Protein AF-A0A2G9REM8-F1 (afdb_monomer_lite)

Foldseek 3Di:
DDDDDDPPPPPPPPPPPPLVQCQDPVVVVVLVVDDPPLPDDCPDVVNLVLLLVLLQVLCVVVVNHPPDPCNVVLSVSLSSQLSVVLSSDPDPVCSSVSSNVSSNVCSVVSVVSSVVVVVD

Structure (mmCIF, N/CA/C/O backbone):
data_AF-A0A2G9REM8-F1
#
_entry.id   AF-A0A2G9REM8-F1
#
loop_
_atom_site.group_PDB
_atom_site.id
_atom_site.type_symbol
_atom_site.label_atom_id
_atom_site.label_alt_id
_atom_site.label_comp_id
_atom_site.label_asym_id
_atom_site.label_entity_id
_atom_site.label_seq_id
_atom_site.pdbx_PDB_ins_code
_atom_site.Cartn_x
_atom_site.Cartn_y
_atom_site.Cartn_z
_atom_site.occupancy
_atom_site.B_iso_or_equiv
_atom_site.auth_seq_id
_atom_site.auth_comp_id
_atom_site.auth_asym_id
_atom_site.auth_atom_id
_atom_site.pdbx_PDB_model_num
ATOM 1 N N . VAL A 1 1 ? 29.480 -29.555 -26.236 1.00 37.88 1 VAL A N 1
ATOM 2 C CA . VAL A 1 1 ? 28.182 -29.371 -26.930 1.00 37.88 1 VAL A CA 1
ATOM 3 C C . VAL A 1 1 ? 27.125 -29.318 -25.842 1.00 37.88 1 VAL A C 1
ATOM 5 O O . VAL A 1 1 ? 27.003 -30.292 -25.128 1.00 37.88 1 VAL A O 1
ATOM 8 N N . GLY A 1 2 ? 26.432 -28.243 -25.504 1.00 35.31 2 GLY A N 1
ATOM 9 C CA . GLY A 1 2 ? 26.169 -26.952 -26.126 1.00 35.31 2 GLY A CA 1
ATOM 10 C C . GLY A 1 2 ? 24.838 -26.533 -25.498 1.00 35.31 2 GLY A C 1
ATOM 11 O O . GLY A 1 2 ? 23.794 -26.997 -25.934 1.00 35.31 2 GLY A O 1
ATOM 12 N N . ALA A 1 3 ? 24.885 -25.798 -24.385 1.00 46.88 3 ALA A N 1
ATOM 13 C CA . ALA A 1 3 ? 23.692 -25.373 -23.663 1.00 46.88 3 ALA A CA 1
ATOM 14 C C . ALA A 1 3 ? 23.026 -24.226 -24.426 1.00 46.88 3 ALA A C 1
ATOM 16 O O . ALA A 1 3 ? 23.625 -23.161 -24.560 1.00 46.88 3 ALA A O 1
ATOM 17 N N . LEU A 1 4 ? 21.796 -24.429 -24.900 1.00 46.22 4 LEU A N 1
ATOM 18 C CA . LEU A 1 4 ? 20.951 -23.343 -25.376 1.00 46.22 4 LEU A CA 1
ATOM 19 C C . LEU A 1 4 ? 19.482 -23.550 -24.984 1.00 46.22 4 LEU A C 1
ATOM 21 O O . LEU A 1 4 ? 18.878 -24.585 -25.241 1.00 46.22 4 LEU A O 1
ATOM 25 N N . PHE A 1 5 ? 18.964 -22.465 -24.406 1.00 40.75 5 PHE A N 1
ATOM 26 C CA . PHE A 1 5 ? 17.571 -22.058 -24.242 1.00 40.75 5 PHE A CA 1
ATOM 27 C C . PHE A 1 5 ? 16.698 -22.757 -23.198 1.00 40.75 5 PHE A C 1
ATOM 29 O O . PHE A 1 5 ? 15.798 -23.513 -23.527 1.00 40.75 5 PHE A O 1
ATOM 36 N N . LEU A 1 6 ? 16.817 -22.279 -21.953 1.00 35.12 6 LEU A N 1
ATOM 37 C CA . LEU A 1 6 ? 15.645 -21.835 -21.189 1.00 35.12 6 LEU A CA 1
ATOM 38 C C . LEU A 1 6 ? 15.968 -20.504 -20.499 1.00 35.12 6 LEU A C 1
ATOM 40 O O . LEU A 1 6 ? 16.429 -20.453 -19.361 1.00 35.12 6 LEU A O 1
ATOM 44 N N . LEU A 1 7 ? 15.718 -19.403 -21.211 1.00 43.34 7 LEU A N 1
ATOM 45 C CA . LEU A 1 7 ? 15.714 -18.047 -20.660 1.00 43.34 7 LEU A CA 1
ATOM 46 C C . LEU A 1 7 ? 14.390 -17.819 -19.908 1.00 43.34 7 LEU A C 1
ATOM 48 O O . LEU A 1 7 ? 13.605 -16.934 -20.232 1.00 43.34 7 LEU A O 1
ATOM 52 N N . SER A 1 8 ? 14.116 -18.660 -18.910 1.00 32.75 8 SER A N 1
ATOM 53 C CA . SER A 1 8 ? 12.998 -18.460 -17.994 1.00 32.75 8 SER A CA 1
ATOM 54 C C . SER A 1 8 ? 13.441 -17.455 -16.944 1.00 32.75 8 SER A C 1
ATOM 56 O O . SER A 1 8 ? 14.298 -17.742 -16.107 1.00 32.75 8 SER A O 1
ATOM 58 N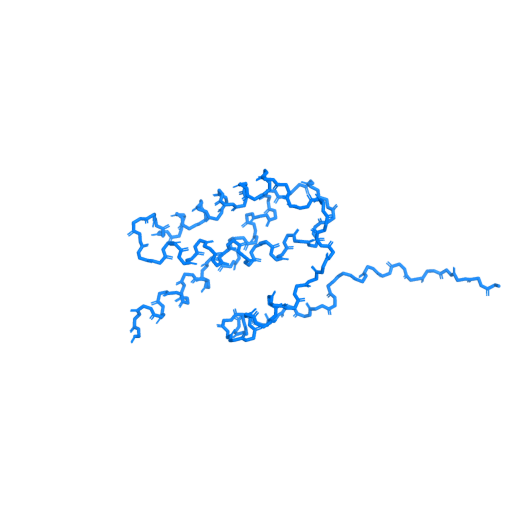 N . CYS A 1 9 ? 12.878 -16.249 -17.012 1.00 30.39 9 CYS A N 1
ATOM 59 C CA . CYS A 1 9 ? 12.964 -15.263 -15.944 1.00 30.39 9 CYS A CA 1
ATOM 60 C C . CYS A 1 9 ? 12.612 -15.925 -14.603 1.00 30.39 9 CYS A C 1
ATOM 62 O O . CYS A 1 9 ? 11.445 -16.116 -14.283 1.00 30.39 9 CYS A O 1
ATOM 64 N N . ASN A 1 10 ? 13.630 -16.230 -13.799 1.00 41.44 10 ASN A N 1
ATOM 65 C CA . ASN A 1 10 ? 13.499 -16.692 -12.418 1.00 41.44 10 ASN A CA 1
ATOM 66 C C . ASN A 1 10 ? 13.212 -15.499 -11.482 1.00 41.44 10 ASN A C 1
ATOM 68 O O . ASN A 1 10 ? 13.900 -15.271 -10.491 1.00 41.44 10 ASN A O 1
ATOM 72 N N . VAL A 1 11 ? 12.226 -14.669 -11.832 1.00 43.03 11 VAL A N 1
ATOM 73 C CA . VAL A 1 11 ? 11.722 -13.602 -10.961 1.00 43.03 11 VAL A CA 1
ATOM 74 C C . VAL A 1 11 ? 10.228 -13.837 -10.793 1.00 43.03 11 VAL A C 1
ATOM 76 O O . VAL A 1 11 ? 9.483 -13.808 -11.766 1.00 43.03 11 VAL A O 1
ATOM 79 N N . CYS A 1 12 ? 9.845 -14.075 -9.537 1.00 36.62 12 CYS A N 1
ATOM 80 C CA . CYS A 1 12 ? 8.516 -14.422 -9.022 1.00 36.62 12 CYS A CA 1
ATOM 81 C C . CYS A 1 12 ? 8.144 -15.917 -8.939 1.00 36.62 12 CYS A C 1
ATOM 83 O O . CYS A 1 12 ? 6.977 -16.268 -9.053 1.00 36.62 12 CYS A O 1
ATOM 85 N N . SER A 1 13 ? 9.082 -16.783 -8.542 1.00 30.78 13 SER A N 1
ATOM 86 C CA . SER A 1 13 ? 8.766 -18.062 -7.863 1.00 30.78 13 SER A CA 1
ATOM 87 C C . SER A 1 13 ? 8.498 -17.863 -6.361 1.00 30.78 13 SER A C 1
ATOM 89 O O . SER A 1 13 ? 8.939 -18.645 -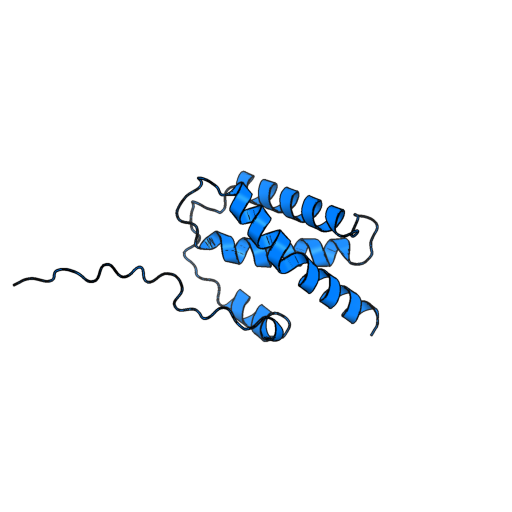5.523 1.00 30.78 13 SER A O 1
ATOM 91 N N . LEU A 1 14 ? 7.834 -16.771 -5.980 1.00 39.47 14 LEU A N 1
ATOM 92 C CA . LEU A 1 14 ? 7.355 -16.571 -4.617 1.00 39.47 14 LEU A CA 1
ATOM 93 C C . LEU A 1 14 ? 5.867 -16.286 -4.747 1.00 39.47 14 LEU A C 1
ATOM 95 O O . LEU A 1 14 ? 5.485 -15.148 -5.015 1.00 39.47 14 LEU A O 1
ATOM 99 N N . SER A 1 15 ? 5.054 -17.344 -4.632 1.00 36.47 15 SER A N 1
ATOM 100 C CA . SER A 1 15 ? 3.596 -17.245 -4.579 1.00 36.47 15 SER A CA 1
ATOM 101 C C . SER A 1 15 ? 3.233 -16.060 -3.702 1.00 36.47 15 SER A C 1
ATOM 103 O O . SER A 1 15 ? 3.560 -16.048 -2.511 1.00 36.47 15 SER A O 1
ATOM 105 N N . LEU A 1 16 ? 2.616 -15.042 -4.308 1.00 42.78 16 LEU A N 1
ATOM 106 C CA . LEU A 1 16 ? 1.994 -13.960 -3.563 1.00 42.78 16 LEU A CA 1
ATOM 107 C C . LEU A 1 16 ? 1.121 -14.633 -2.500 1.00 42.78 16 LEU A C 1
ATOM 109 O O . LEU A 1 16 ? 0.238 -15.413 -2.869 1.00 42.78 16 LEU A O 1
ATOM 113 N N . PRO A 1 17 ? 1.403 -14.441 -1.199 1.00 40.84 17 PRO A N 1
ATOM 114 C CA . PRO A 1 17 ? 0.575 -15.045 -0.178 1.00 40.84 17 PRO A CA 1
ATOM 115 C C . PRO A 1 17 ? -0.857 -14.532 -0.393 1.00 40.84 17 PRO A C 1
ATOM 117 O O . PRO A 1 17 ? -1.018 -13.329 -0.633 1.00 40.84 17 PRO A O 1
ATOM 120 N N . PRO A 1 18 ? -1.874 -15.413 -0.337 1.00 41.91 18 PRO A N 1
ATOM 121 C CA . PRO A 1 18 ? -3.272 -15.016 -0.438 1.00 41.91 18 PRO A CA 1
ATOM 122 C C . PRO A 1 18 ? -3.556 -13.827 0.482 1.00 41.91 18 PRO A C 1
ATOM 124 O O . PRO A 1 18 ? -2.940 -13.714 1.544 1.00 41.91 18 PRO A O 1
ATOM 127 N N . GLU A 1 19 ? -4.479 -12.951 0.094 1.00 46.41 19 GLU A N 1
ATOM 128 C CA . GLU A 1 19 ? -4.811 -11.686 0.778 1.00 46.41 19 GLU A CA 1
ATOM 129 C C . GLU A 1 19 ? -5.013 -11.844 2.303 1.00 46.41 19 GLU A C 1
ATOM 131 O O . GLU A 1 19 ? -4.654 -10.967 3.088 1.00 46.41 19 GLU A O 1
ATOM 136 N N . SER A 1 20 ? -5.445 -13.029 2.745 1.00 48.62 20 SER A N 1
ATOM 137 C CA . SER A 1 20 ? -5.610 -13.437 4.147 1.00 48.62 20 SER A CA 1
ATOM 138 C C . SER A 1 20 ? -4.313 -13.703 4.939 1.00 48.62 20 SER A C 1
ATOM 140 O O . SER A 1 20 ? -4.333 -13.698 6.168 1.00 48.62 20 SER A O 1
ATOM 142 N N . GLN A 1 21 ? -3.170 -13.941 4.287 1.00 45.75 21 GLN A N 1
ATOM 143 C CA . GLN A 1 21 ? -1.871 -14.232 4.923 1.00 45.75 21 GLN A CA 1
ATOM 144 C C . GLN A 1 21 ? -0.981 -12.985 5.068 1.00 45.75 21 GLN A C 1
ATOM 146 O O . GLN A 1 21 ? 0.009 -13.010 5.805 1.00 45.75 21 GLN A O 1
ATOM 151 N N . ARG A 1 22 ? -1.333 -11.873 4.409 1.00 50.62 22 ARG A N 1
ATOM 152 C CA . ARG A 1 22 ? -0.564 -10.612 4.410 1.00 50.62 22 ARG A CA 1
ATOM 153 C C . ARG A 1 22 ? -0.626 -9.840 5.734 1.00 50.62 22 ARG A C 1
ATOM 155 O O . ARG A 1 22 ? 0.050 -8.829 5.927 1.00 50.62 22 ARG A O 1
ATOM 162 N N . SER A 1 23 ? -1.451 -10.316 6.652 1.00 51.12 23 SER A N 1
ATOM 163 C CA . SER A 1 23 ? -1.851 -9.601 7.851 1.00 51.12 23 SER A CA 1
ATOM 164 C C . SER A 1 23 ? -1.291 -10.192 9.156 1.00 51.12 23 SER A C 1
ATOM 166 O O . SER A 1 23 ? -1.209 -9.496 10.168 1.00 51.12 23 SER A O 1
ATOM 168 N N . SER A 1 24 ? -0.808 -11.439 9.127 1.00 48.03 24 SER A N 1
ATOM 169 C CA . SER A 1 24 ? -0.301 -12.171 10.297 1.00 48.03 24 SER A CA 1
ATOM 170 C C . SER A 1 24 ? 1.204 -11.954 10.546 1.00 48.03 24 SER A C 1
ATOM 172 O O . SER A 1 24 ? 1.911 -11.408 9.699 1.00 48.03 24 SER A O 1
ATOM 174 N N . ARG A 1 25 ? 1.725 -12.424 11.695 1.00 53.44 25 ARG A N 1
ATOM 175 C CA . ARG A 1 25 ? 3.165 -12.508 12.057 1.00 53.44 25 ARG A CA 1
ATOM 176 C C . ARG A 1 25 ? 4.052 -12.948 10.879 1.00 53.44 25 ARG A C 1
ATOM 178 O O . ARG A 1 25 ? 5.145 -12.411 10.720 1.00 53.44 25 ARG A O 1
ATOM 185 N N . LYS A 1 26 ? 3.525 -13.811 10.002 1.00 52.56 26 LYS A N 1
ATOM 186 C CA . LYS A 1 26 ? 4.149 -14.249 8.745 1.00 52.56 26 LYS A CA 1
ATOM 187 C C . LYS A 1 26 ? 4.535 -13.117 7.790 1.00 52.56 26 LYS A C 1
ATOM 189 O O . LYS A 1 26 ? 5.540 -13.246 7.111 1.00 52.56 26 LYS A O 1
ATOM 194 N N . TRP A 1 27 ? 3.801 -12.003 7.728 1.00 56.84 27 TRP A N 1
ATOM 195 C CA . TRP A 1 27 ? 4.181 -10.843 6.907 1.00 56.84 27 TRP A CA 1
ATOM 196 C C . TRP A 1 27 ? 5.423 -10.142 7.453 1.00 56.84 27 TRP A C 1
ATOM 198 O O . TRP A 1 27 ? 6.328 -9.818 6.687 1.00 56.84 27 TRP A O 1
ATOM 208 N N . LYS A 1 28 ? 5.492 -9.940 8.778 1.00 56.03 28 LYS A N 1
ATOM 209 C CA . LYS A 1 28 ? 6.709 -9.427 9.426 1.00 56.03 28 LYS A CA 1
ATOM 210 C C . LYS A 1 28 ? 7.876 -10.375 9.169 1.00 56.03 28 LYS A C 1
ATOM 212 O O . LYS A 1 28 ? 8.941 -9.926 8.781 1.00 56.03 28 LYS A O 1
ATOM 217 N N . GLU A 1 29 ? 7.652 -11.674 9.310 1.00 63.97 29 GLU A N 1
ATOM 218 C CA . GLU A 1 29 ? 8.653 -12.719 9.087 1.00 63.97 29 GLU A CA 1
ATOM 219 C C . GLU A 1 29 ? 9.124 -12.788 7.621 1.00 63.97 29 GLU A C 1
ATOM 221 O O . GLU A 1 29 ? 10.315 -12.894 7.343 1.00 63.97 29 GLU A O 1
ATOM 226 N N . TYR A 1 30 ? 8.205 -12.621 6.671 1.00 58.22 30 TYR A N 1
ATOM 227 C CA . TYR A 1 30 ? 8.477 -12.536 5.238 1.00 58.22 30 TYR A CA 1
ATOM 228 C C . TYR A 1 30 ? 9.248 -11.263 4.866 1.00 58.22 30 TYR A C 1
ATOM 230 O O . TYR A 1 30 ? 10.219 -11.325 4.116 1.00 58.22 30 TYR A O 1
ATOM 238 N N . MET A 1 31 ? 8.879 -10.115 5.443 1.00 54.38 31 MET A N 1
ATOM 239 C CA . MET A 1 31 ? 9.640 -8.868 5.311 1.00 54.38 31 MET A CA 1
ATOM 240 C C . MET A 1 31 ? 11.024 -8.955 5.961 1.00 54.38 31 MET A C 1
ATOM 242 O O . MET A 1 31 ? 11.964 -8.332 5.468 1.00 54.38 31 MET A O 1
ATOM 246 N N . SER A 1 32 ? 11.176 -9.746 7.027 1.00 53.62 32 SER A N 1
ATOM 247 C CA . SER A 1 32 ? 12.464 -10.022 7.673 1.00 53.62 32 SER A CA 1
ATOM 248 C C . SER A 1 32 ? 13.387 -10.894 6.817 1.00 53.62 32 SER A C 1
ATOM 250 O O . 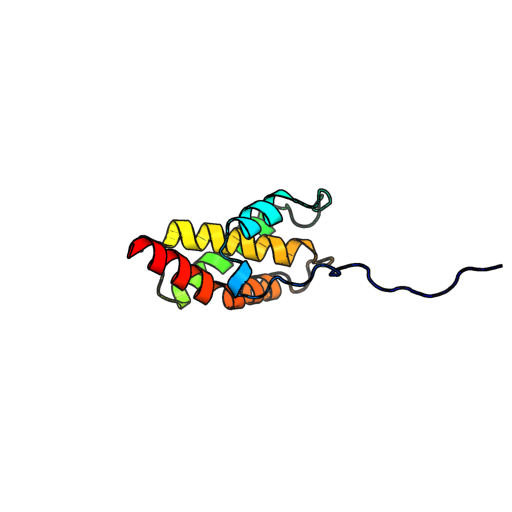SER A 1 32 ? 14.602 -10.745 6.916 1.00 53.62 32 SER A O 1
ATOM 252 N N . ARG A 1 33 ? 12.854 -11.717 5.899 1.00 56.81 33 ARG A N 1
ATOM 253 C CA . ARG A 1 33 ? 13.629 -12.498 4.906 1.00 56.81 33 ARG A CA 1
ATOM 254 C C . ARG A 1 33 ? 14.199 -11.648 3.752 1.00 56.81 33 ARG A C 1
ATOM 256 O O . ARG A 1 33 ? 14.448 -12.180 2.675 1.00 56.81 33 ARG A O 1
ATOM 263 N N . LYS A 1 34 ? 14.386 -10.335 3.958 1.00 49.44 34 LYS A N 1
ATOM 264 C CA . LYS A 1 34 ? 14.888 -9.340 2.987 1.00 49.44 34 LYS A CA 1
ATOM 265 C C . LYS A 1 34 ? 15.845 -9.945 1.939 1.00 49.44 34 LYS A C 1
ATOM 267 O O . LYS A 1 34 ? 16.947 -10.348 2.314 1.00 49.44 34 LYS A O 1
ATOM 272 N N . PRO A 1 35 ? 15.513 -9.929 0.635 1.00 47.12 35 PRO A N 1
ATOM 273 C CA . PRO A 1 35 ? 16.524 -10.158 -0.388 1.00 47.12 35 PRO A CA 1
ATOM 274 C C . PRO A 1 35 ? 17.549 -9.018 -0.336 1.00 47.12 35 PRO A C 1
ATOM 276 O O . PRO A 1 35 ? 17.185 -7.838 -0.333 1.00 47.12 35 PRO A O 1
ATOM 279 N N . LYS A 1 36 ? 18.832 -9.380 -0.239 1.00 49.28 36 LYS A N 1
ATOM 280 C CA . LYS A 1 36 ? 19.965 -8.453 -0.068 1.00 49.28 36 LYS A CA 1
ATOM 281 C C . LYS A 1 36 ? 20.336 -7.702 -1.360 1.00 49.28 36 LYS A C 1
ATOM 283 O O . LYS A 1 36 ? 21.174 -6.805 -1.315 1.00 49.28 36 LYS A O 1
ATOM 288 N N . ASP A 1 37 ? 19.645 -7.983 -2.465 1.00 48.44 37 ASP A N 1
ATOM 289 C CA . ASP A 1 37 ? 20.016 -7.535 -3.814 1.00 48.44 37 ASP A CA 1
ATOM 290 C C . ASP A 1 37 ? 19.181 -6.362 -4.355 1.00 48.44 37 ASP A C 1
ATOM 292 O O . ASP A 1 37 ? 19.176 -6.082 -5.549 1.00 48.44 37 ASP A O 1
ATOM 296 N N . ILE A 1 38 ? 18.522 -5.593 -3.480 1.00 52.22 38 ILE A N 1
ATOM 297 C CA . ILE A 1 38 ? 17.919 -4.293 -3.842 1.00 52.22 38 ILE A CA 1
ATOM 298 C C . ILE A 1 38 ? 19.017 -3.211 -3.854 1.00 52.22 38 ILE A C 1
ATOM 300 O O . ILE A 1 38 ? 18.917 -2.186 -3.176 1.00 52.22 38 ILE A O 1
ATOM 304 N N . LYS A 1 39 ? 20.146 -3.456 -4.520 1.00 46.94 39 LYS A N 1
ATOM 305 C CA . LYS A 1 39 ? 21.317 -2.575 -4.430 1.00 46.94 39 LYS A CA 1
ATOM 306 C C . LYS A 1 39 ? 21.351 -1.621 -5.631 1.00 46.94 39 LYS A C 1
ATOM 308 O O . LYS A 1 39 ? 21.256 -2.028 -6.780 1.00 46.94 39 LYS A O 1
ATOM 313 N N . ALA A 1 40 ? 21.456 -0.329 -5.331 1.00 51.56 40 ALA A N 1
ATOM 314 C CA . ALA A 1 40 ? 21.661 0.818 -6.226 1.00 51.56 40 ALA A CA 1
ATOM 315 C C . ALA A 1 40 ? 20.454 1.385 -7.010 1.00 51.56 40 ALA A C 1
ATOM 317 O O . ALA A 1 40 ? 20.232 2.591 -6.947 1.00 51.56 40 ALA A O 1
ATOM 318 N N . GLY A 1 41 ? 19.634 0.587 -7.704 1.00 54.12 41 GLY A N 1
ATOM 319 C CA . GLY A 1 41 ? 18.641 1.149 -8.642 1.00 54.12 41 GLY A CA 1
ATOM 320 C C . GLY A 1 41 ? 17.385 1.772 -8.005 1.00 54.12 41 GLY A C 1
ATOM 321 O O . GLY A 1 41 ? 16.930 2.840 -8.422 1.00 54.12 41 GLY A O 1
ATOM 322 N N . TRP A 1 42 ? 16.771 1.102 -7.021 1.00 57.72 42 TRP A N 1
ATOM 323 C CA . TRP A 1 42 ? 15.496 1.516 -6.399 1.00 57.72 42 TRP A CA 1
ATOM 324 C C . TRP A 1 42 ? 15.675 2.473 -5.210 1.00 57.72 42 TRP A C 1
ATOM 326 O O . TRP A 1 42 ? 14.789 3.268 -4.916 1.00 57.72 42 TRP A O 1
ATOM 336 N N . LEU A 1 43 ? 16.829 2.429 -4.541 1.00 60.59 43 LEU A N 1
ATOM 337 C CA . LEU A 1 43 ? 17.047 3.086 -3.250 1.00 60.59 43 LEU A CA 1
ATOM 338 C C . LEU A 1 43 ? 17.287 4.602 -3.335 1.00 60.59 43 LEU A C 1
ATOM 340 O O . LEU A 1 43 ? 17.585 5.213 -2.310 1.00 60.59 43 LEU A O 1
ATOM 344 N N . ASN A 1 44 ? 17.173 5.207 -4.520 1.00 74.12 44 ASN A N 1
ATOM 345 C CA . ASN A 1 44 ? 17.349 6.646 -4.653 1.00 74.12 44 ASN A CA 1
ATOM 346 C C . ASN A 1 44 ? 16.248 7.403 -3.877 1.00 74.12 44 ASN A C 1
ATOM 348 O O . ASN A 1 44 ? 15.102 6.950 -3.771 1.00 74.12 44 ASN A O 1
ATOM 352 N N . GLU A 1 45 ? 16.602 8.561 -3.321 1.00 76.12 45 GLU A N 1
ATOM 353 C CA . GLU A 1 45 ? 15.674 9.360 -2.510 1.00 76.12 45 GLU A CA 1
ATOM 354 C C . GLU A 1 45 ? 14.445 9.803 -3.313 1.00 76.12 45 GLU A C 1
ATOM 356 O O . GLU A 1 45 ? 13.337 9.833 -2.784 1.00 76.12 45 GLU A O 1
ATOM 361 N N . LYS A 1 46 ? 14.595 10.014 -4.627 1.00 82.12 46 LYS A N 1
ATOM 362 C CA . LYS A 1 46 ? 13.489 10.368 -5.525 1.00 82.12 46 LYS A CA 1
ATOM 363 C C . LYS A 1 46 ? 12.390 9.300 -5.561 1.00 82.12 46 LYS A C 1
ATOM 365 O O . LYS A 1 46 ? 11.217 9.630 -5.460 1.00 82.12 46 LYS A O 1
ATOM 370 N N . LYS A 1 47 ? 12.737 8.017 -5.664 1.00 83.06 47 LYS A N 1
ATOM 371 C CA . LYS A 1 47 ? 11.790 6.891 -5.705 1.00 83.06 47 LYS A CA 1
ATOM 372 C C . LYS A 1 47 ? 11.102 6.707 -4.361 1.00 83.06 47 LYS A C 1
ATOM 374 O O . LYS A 1 47 ? 9.907 6.427 -4.327 1.00 83.06 47 LYS A O 1
ATOM 379 N N . LYS A 1 48 ? 11.833 6.914 -3.261 1.00 85.38 48 LYS A N 1
ATOM 380 C CA . LYS A 1 48 ? 11.245 6.937 -1.917 1.00 85.38 48 LYS A CA 1
ATOM 381 C C . LYS A 1 48 ? 10.251 8.091 -1.780 1.00 85.38 48 LYS A C 1
ATOM 383 O O . LYS A 1 48 ? 9.141 7.858 -1.319 1.00 85.38 48 LYS A O 1
ATOM 388 N N . TRP A 1 49 ? 10.613 9.296 -2.214 1.00 87.88 49 TRP A N 1
ATOM 389 C CA . TRP A 1 49 ? 9.741 10.470 -2.162 1.00 87.88 49 TRP A CA 1
ATOM 390 C C . TRP A 1 49 ? 8.481 10.288 -3.016 1.00 87.88 49 TRP A C 1
ATOM 392 O O . TRP A 1 49 ? 7.376 10.421 -2.501 1.00 87.88 49 TRP A O 1
ATOM 402 N N . MET A 1 50 ? 8.632 9.856 -4.272 1.00 89.56 50 MET A N 1
ATOM 403 C CA . MET A 1 50 ? 7.501 9.581 -5.167 1.00 89.56 50 MET A CA 1
ATOM 404 C C . MET A 1 50 ? 6.562 8.521 -4.590 1.00 89.56 50 MET A C 1
ATOM 406 O O . MET A 1 50 ? 5.344 8.665 -4.669 1.00 89.56 50 MET A O 1
ATOM 410 N N . LEU A 1 51 ? 7.105 7.463 -3.976 1.00 90.12 51 LEU A N 1
ATOM 411 C CA . LEU A 1 51 ? 6.268 6.449 -3.347 1.00 90.12 51 LEU A CA 1
ATOM 412 C C . LEU A 1 51 ? 5.518 7.003 -2.131 1.00 90.12 51 LEU A C 1
ATOM 414 O O . LEU A 1 51 ? 4.339 6.701 -1.974 1.00 90.12 51 LEU A O 1
ATOM 418 N N . ARG A 1 52 ? 6.162 7.826 -1.291 1.00 90.12 52 ARG A N 1
ATOM 419 C CA . ARG A 1 52 ? 5.478 8.505 -0.175 1.00 90.12 52 ARG A CA 1
ATOM 420 C C . ARG A 1 52 ? 4.338 9.380 -0.685 1.00 90.12 52 ARG A C 1
ATOM 422 O O . ARG A 1 52 ? 3.229 9.280 -0.176 1.00 90.12 52 ARG A O 1
ATOM 429 N N . GLU A 1 53 ? 4.588 10.165 -1.727 1.00 91.19 53 GLU A N 1
ATOM 430 C CA . GLU A 1 53 ? 3.580 11.031 -2.336 1.00 91.19 53 GLU A CA 1
ATOM 431 C C . GLU A 1 53 ? 2.387 10.225 -2.875 1.00 91.19 53 GLU A C 1
ATOM 433 O O . GLU A 1 53 ? 1.231 10.551 -2.598 1.00 91.19 53 GLU A O 1
ATOM 438 N N . VAL A 1 54 ? 2.651 9.132 -3.601 1.00 93.56 54 VAL A N 1
ATOM 439 C CA . VAL A 1 54 ? 1.608 8.230 -4.109 1.00 93.56 54 VAL A CA 1
ATOM 440 C C . VAL A 1 54 ? 0.816 7.594 -2.967 1.00 93.56 54 VAL A C 1
ATOM 442 O O . VAL A 1 54 ? -0.410 7.525 -3.050 1.00 93.56 54 VAL A O 1
ATOM 445 N N . VAL A 1 55 ? 1.482 7.153 -1.898 1.00 92.44 55 VAL A N 1
ATOM 446 C CA . VAL A 1 55 ? 0.835 6.576 -0.711 1.00 92.44 55 VAL A CA 1
ATOM 447 C C . VAL A 1 55 ? -0.096 7.590 -0.055 1.00 92.44 55 VAL A C 1
ATOM 449 O O . VAL A 1 55 ? -1.266 7.268 0.149 1.00 92.44 55 VAL A O 1
ATOM 452 N N . CYS A 1 56 ? 0.376 8.813 0.203 1.00 90.56 56 CYS A N 1
ATOM 453 C CA . CYS A 1 56 ? -0.452 9.872 0.776 1.00 90.56 56 CYS A CA 1
ATOM 454 C C . CYS A 1 56 ? -1.659 10.149 -0.124 1.00 90.56 56 CYS A C 1
ATOM 456 O O . CYS A 1 56 ? -2.795 10.022 0.321 1.00 90.56 56 CYS A O 1
ATOM 458 N N . LYS A 1 57 ? -1.441 10.414 -1.419 1.00 93.12 57 LYS A N 1
ATOM 459 C CA . LYS A 1 57 ? -2.527 10.652 -2.388 1.00 93.12 57 LYS A CA 1
ATOM 460 C C . LYS A 1 57 ? -3.543 9.512 -2.426 1.00 93.12 57 LYS A C 1
ATOM 462 O O . LYS A 1 57 ? -4.739 9.760 -2.561 1.00 93.12 57 LYS A O 1
ATOM 467 N N . THR A 1 58 ? -3.082 8.269 -2.312 1.00 93.69 58 THR A N 1
ATOM 468 C CA . THR A 1 58 ? -3.962 7.098 -2.282 1.00 93.69 58 THR A CA 1
ATOM 469 C C . THR A 1 58 ? -4.787 7.078 -0.996 1.00 93.69 58 THR A C 1
ATOM 471 O O . THR A 1 58 ? -5.997 6.919 -1.069 1.00 93.69 58 THR A O 1
ATOM 474 N N . LEU A 1 59 ? -4.187 7.316 0.170 1.00 90.12 59 LEU A N 1
ATOM 475 C CA . LEU A 1 59 ? -4.919 7.381 1.440 1.00 90.12 59 LE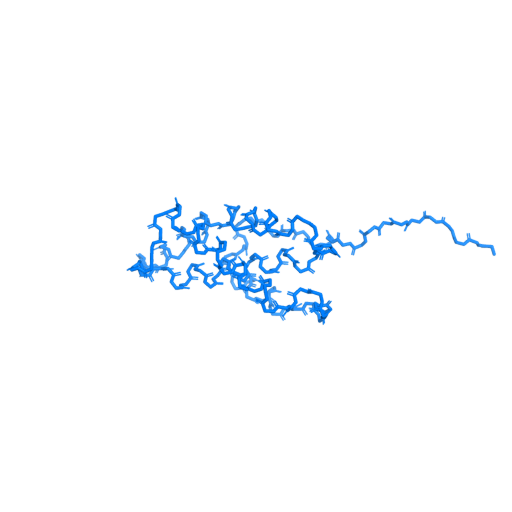U A CA 1
ATOM 476 C C . LEU A 1 59 ? -5.961 8.505 1.465 1.00 90.12 59 LEU A C 1
ATOM 478 O O . LEU A 1 59 ? -7.108 8.251 1.831 1.00 90.12 59 LEU A O 1
ATOM 482 N N . TYR A 1 60 ? -5.606 9.695 0.970 1.00 90.94 60 TYR A N 1
ATOM 483 C CA . TYR A 1 60 ? -6.530 10.825 0.846 1.00 90.94 60 TYR A CA 1
ATOM 484 C C . TYR A 1 60 ? -7.750 10.485 -0.019 1.00 90.94 60 TYR A C 1
ATOM 486 O O . TYR A 1 60 ? -8.878 10.763 0.380 1.00 90.94 60 TYR A O 1
ATOM 494 N N . LYS A 1 61 ? -7.552 9.815 -1.165 1.00 92.62 61 LYS A N 1
ATOM 495 C CA . LYS A 1 61 ? -8.656 9.346 -2.029 1.00 92.62 61 LYS A CA 1
ATOM 496 C C . LYS A 1 61 ? -9.604 8.366 -1.334 1.00 92.62 61 LYS A C 1
ATOM 498 O O . LYS A 1 61 ? -10.745 8.228 -1.758 1.00 92.62 61 LYS A O 1
ATOM 503 N N . HIS A 1 62 ? -9.130 7.683 -0.298 1.00 89.44 62 HIS A N 1
ATOM 504 C CA . HIS A 1 62 ? -9.899 6.728 0.494 1.00 89.44 62 HIS A CA 1
ATOM 505 C C . HIS A 1 62 ? -10.405 7.313 1.825 1.00 89.44 62 HIS A C 1
ATOM 507 O O . HIS A 1 62 ? -10.877 6.562 2.672 1.00 89.44 62 HIS A O 1
ATOM 513 N N . GLY A 1 63 ? -10.321 8.635 2.017 1.00 88.69 63 GLY A N 1
ATOM 514 C CA . GLY A 1 63 ? -10.841 9.318 3.205 1.00 88.69 63 GLY A CA 1
ATOM 515 C C . GLY A 1 63 ? -9.924 9.272 4.431 1.00 88.69 63 GLY A C 1
ATOM 516 O O . GLY A 1 63 ? -10.313 9.741 5.496 1.00 88.69 63 GLY A O 1
ATOM 517 N N . ILE A 1 64 ? -8.700 8.750 4.304 1.00 88.25 64 ILE A N 1
ATOM 518 C CA . ILE A 1 64 ? -7.712 8.735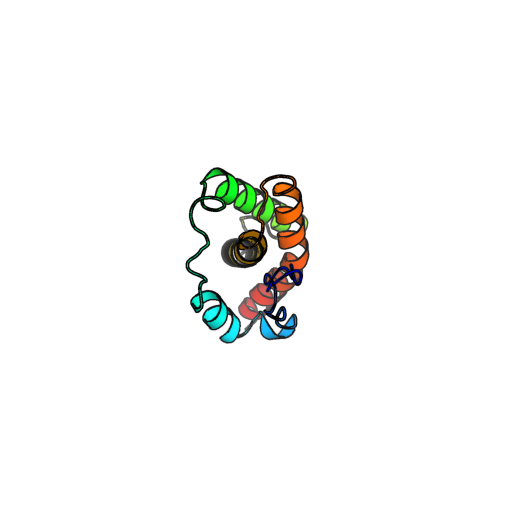 5.388 1.00 88.25 64 ILE A CA 1
ATOM 519 C C . ILE A 1 64 ? -6.794 9.942 5.204 1.00 88.25 64 ILE A C 1
ATOM 521 O O . ILE A 1 64 ? -5.849 9.910 4.416 1.00 88.25 64 ILE A O 1
ATOM 525 N N . GLN A 1 65 ? -7.118 11.024 5.905 1.00 84.94 65 GLN A N 1
ATOM 526 C CA . GLN A 1 65 ? -6.356 12.276 5.915 1.00 84.94 65 GLN A CA 1
ATOM 527 C C . GLN A 1 65 ? -5.328 12.285 7.054 1.00 84.94 65 GLN A C 1
ATOM 529 O O . GLN A 1 65 ? -5.419 11.459 7.959 1.00 84.94 65 GLN A O 1
ATOM 534 N N . GLU A 1 66 ? -4.386 13.231 7.052 1.00 77.19 66 GLU A N 1
ATOM 535 C CA . GLU A 1 66 ? -3.335 13.351 8.082 1.00 77.19 66 GLU A CA 1
ATOM 536 C C . GLU A 1 66 ? -3.862 13.389 9.527 1.00 77.19 66 GLU A C 1
ATOM 538 O O . GLU A 1 66 ? -3.215 12.854 10.423 1.00 77.19 66 GLU A O 1
ATOM 543 N N . GLY A 1 67 ? -5.060 13.940 9.753 1.00 76.75 67 GLY A N 1
ATOM 544 C CA . GLY A 1 67 ? -5.707 13.965 11.071 1.00 76.75 67 GLY A CA 1
ATOM 545 C C . GLY A 1 67 ? -6.332 12.636 11.519 1.00 76.75 67 GLY A C 1
ATOM 546 O O . GLY A 1 67 ? -6.801 12.529 12.649 1.00 76.75 67 GLY A O 1
ATOM 547 N N . HIS A 1 68 ? -6.373 11.612 10.663 1.00 84.19 68 HIS A N 1
ATOM 548 C CA . HIS A 1 68 ? -6.963 10.327 11.019 1.00 84.19 68 HIS A CA 1
ATOM 549 C C . HIS A 1 68 ? -5.996 9.512 11.886 1.00 84.19 68 HIS A C 1
ATOM 551 O O . HIS A 1 68 ? -4.845 9.288 11.516 1.00 84.19 68 HIS A O 1
ATOM 557 N N . LEU A 1 69 ? -6.505 8.935 12.980 1.00 83.31 69 LEU A N 1
ATOM 558 C CA . LEU A 1 69 ? -5.745 8.087 13.910 1.00 83.31 69 LEU A CA 1
ATOM 559 C C . LEU A 1 69 ? -4.928 6.959 13.239 1.00 83.31 69 LEU A C 1
ATOM 561 O O . LEU A 1 69 ? -3.868 6.583 13.731 1.00 83.31 69 LEU A O 1
ATOM 565 N N . CYS A 1 70 ? -5.385 6.417 12.104 1.00 83.62 70 CYS A N 1
ATOM 566 C CA . CYS A 1 70 ? -4.692 5.351 11.390 1.00 83.62 70 CYS A CA 1
ATOM 567 C C . CYS A 1 70 ? -3.787 5.861 10.259 1.00 83.62 70 CYS A C 1
ATOM 569 O O . CYS A 1 70 ? -3.115 5.044 9.642 1.00 83.62 70 CYS A O 1
ATOM 571 N N . PHE A 1 71 ? -3.734 7.164 9.957 1.00 87.25 71 PHE A N 1
ATOM 572 C CA . PHE A 1 71 ? -2.979 7.693 8.813 1.00 87.25 71 PHE A CA 1
ATOM 573 C C . PHE A 1 71 ? -1.491 7.347 8.888 1.00 87.25 71 PHE A C 1
ATOM 575 O O . PHE A 1 71 ? -0.929 6.830 7.920 1.00 87.25 71 PHE A O 1
ATOM 582 N N . ALA A 1 72 ? -0.858 7.554 10.046 1.00 83.62 72 ALA A N 1
ATOM 583 C CA . ALA A 1 72 ? 0.559 7.248 10.241 1.00 83.62 72 ALA A CA 1
ATOM 584 C C . ALA A 1 72 ? 0.852 5.750 10.031 1.00 83.62 72 ALA A C 1
ATOM 586 O O . ALA A 1 72 ? 1.750 5.377 9.275 1.00 83.62 72 ALA A O 1
ATOM 587 N N . THR A 1 73 ? 0.040 4.874 10.625 1.00 85.62 73 THR A N 1
ATOM 588 C CA . THR A 1 73 ? 0.223 3.422 10.503 1.00 85.62 73 THR A CA 1
ATOM 589 C C . THR A 1 73 ? -0.107 2.912 9.098 1.00 85.62 73 THR A C 1
ATOM 591 O O . THR A 1 73 ? 0.646 2.115 8.534 1.00 85.62 73 THR A O 1
ATOM 594 N N . CYS A 1 74 ? -1.197 3.394 8.497 1.00 87.62 74 CYS A N 1
ATOM 595 C CA . CYS A 1 74 ? -1.618 3.029 7.148 1.00 87.62 74 CYS A CA 1
ATOM 596 C C . CYS A 1 74 ? -0.603 3.482 6.098 1.00 87.62 74 CYS A C 1
ATOM 598 O O . CYS A 1 74 ? -0.263 2.701 5.211 1.00 87.62 74 CYS A O 1
ATOM 600 N N . SER A 1 75 ? -0.086 4.710 6.201 1.00 88.62 75 SER A N 1
ATOM 601 C CA . SER A 1 75 ? 0.904 5.245 5.257 1.00 88.62 75 SER A CA 1
ATOM 602 C C . SER A 1 75 ? 2.213 4.472 5.323 1.00 88.62 75 SER A C 1
ATOM 604 O O . SER A 1 75 ? 2.710 4.022 4.290 1.00 88.62 75 SER A O 1
ATOM 606 N N . GLN A 1 76 ? 2.727 4.209 6.525 1.00 86.88 76 GLN A N 1
ATOM 607 C CA . GLN A 1 76 ? 3.943 3.422 6.696 1.00 86.88 76 GLN A CA 1
ATOM 608 C C . GLN A 1 76 ? 3.769 1.995 6.156 1.00 86.88 76 GLN A C 1
ATOM 610 O O . GLN A 1 76 ? 4.600 1.503 5.391 1.00 86.88 76 GLN A O 1
ATOM 615 N N . ARG A 1 77 ? 2.652 1.337 6.485 1.00 89.00 77 ARG A N 1
ATOM 616 C CA . ARG A 1 77 ? 2.399 -0.043 6.058 1.00 89.00 77 ARG A CA 1
ATOM 617 C C . ARG A 1 77 ? 2.192 -0.157 4.549 1.00 89.00 77 ARG A C 1
ATOM 619 O O . ARG A 1 77 ? 2.734 -1.072 3.929 1.00 89.00 77 ARG A O 1
ATOM 626 N N . LEU A 1 78 ? 1.452 0.775 3.949 1.00 88.94 78 LEU A N 1
ATOM 627 C CA . LEU A 1 78 ? 1.230 0.816 2.504 1.00 88.94 78 LEU A CA 1
ATOM 628 C C . LEU A 1 78 ? 2.526 1.116 1.741 1.00 88.94 78 LEU A C 1
ATOM 630 O O . LEU A 1 78 ? 2.765 0.516 0.689 1.00 88.94 78 LEU A O 1
ATOM 634 N N . PHE A 1 79 ? 3.383 1.983 2.287 1.00 89.62 79 PHE A N 1
ATOM 635 C CA . PHE A 1 79 ? 4.714 2.258 1.750 1.00 89.62 79 PHE A CA 1
ATOM 636 C C . PHE A 1 79 ? 5.582 0.998 1.728 1.00 89.62 79 PHE A C 1
ATOM 638 O O . PHE A 1 79 ? 6.151 0.676 0.688 1.00 89.62 79 PHE A O 1
ATOM 645 N N . ASP A 1 80 ? 5.646 0.249 2.830 1.00 85.75 80 ASP A N 1
ATOM 646 C CA . ASP A 1 80 ? 6.466 -0.965 2.916 1.00 85.75 80 ASP A CA 1
ATOM 647 C C . ASP A 1 80 ? 5.957 -2.086 1.998 1.00 85.75 80 ASP A C 1
ATOM 649 O O . ASP A 1 80 ? 6.753 -2.740 1.317 1.00 85.75 80 ASP A O 1
ATOM 653 N N . ILE A 1 81 ? 4.632 -2.269 1.909 1.00 84.62 81 ILE A N 1
ATOM 654 C CA . ILE A 1 81 ? 4.011 -3.196 0.949 1.00 84.62 81 ILE A CA 1
ATOM 655 C C . ILE A 1 81 ? 4.393 -2.811 -0.481 1.00 84.62 81 ILE A C 1
ATOM 657 O O . ILE A 1 81 ? 4.882 -3.645 -1.242 1.00 84.62 81 ILE A O 1
ATOM 661 N N . SER A 1 82 ? 4.190 -1.547 -0.846 1.00 86.88 82 SER A N 1
ATOM 662 C CA . SER A 1 82 ? 4.437 -1.063 -2.204 1.00 86.88 82 SER A CA 1
ATOM 663 C C . SER A 1 82 ? 5.919 -1.145 -2.556 1.00 86.88 82 SER A C 1
ATOM 665 O O . SER A 1 82 ? 6.280 -1.654 -3.609 1.00 86.88 82 SER A O 1
ATOM 667 N N . LYS A 1 83 ? 6.805 -0.750 -1.638 1.00 85.69 83 LYS A N 1
ATOM 668 C CA . LYS A 1 83 ? 8.258 -0.903 -1.770 1.00 85.69 83 LYS A CA 1
ATOM 669 C C . LYS A 1 83 ? 8.657 -2.339 -2.089 1.00 85.69 83 LYS A C 1
ATOM 671 O O . LYS A 1 83 ? 9.542 -2.549 -2.914 1.00 85.69 83 LYS A O 1
ATOM 676 N N . PHE A 1 84 ? 8.013 -3.315 -1.453 1.00 81.19 84 PHE A N 1
ATOM 677 C CA . PHE A 1 84 ? 8.293 -4.717 -1.724 1.00 81.19 84 PHE A CA 1
ATOM 678 C C . PHE A 1 84 ? 7.916 -5.125 -3.148 1.00 81.19 84 PHE A C 1
ATOM 680 O O . PHE A 1 84 ? 8.690 -5.829 -3.774 1.00 81.19 84 PHE A O 1
ATOM 687 N N . PHE A 1 85 ? 6.779 -4.675 -3.678 1.00 77.19 85 PHE A N 1
ATOM 688 C CA . PHE A 1 85 ? 6.403 -4.952 -5.071 1.00 77.19 85 PHE A CA 1
ATOM 689 C C . PHE A 1 85 ? 7.346 -4.299 -6.080 1.00 77.19 85 PHE A C 1
ATOM 691 O O . PHE A 1 85 ? 7.649 -4.859 -7.127 1.00 77.19 85 PHE A O 1
ATOM 698 N N . LEU A 1 86 ? 7.826 -3.102 -5.756 1.00 78.38 86 LEU A N 1
ATOM 699 C CA . LEU A 1 86 ? 8.631 -2.299 -6.668 1.00 78.38 86 LEU A CA 1
ATOM 700 C C . LEU A 1 86 ? 10.111 -2.705 -6.680 1.00 78.38 86 LEU A C 1
ATOM 702 O O . LEU A 1 86 ? 10.859 -2.222 -7.528 1.00 78.38 86 LEU A O 1
ATOM 706 N N . LYS A 1 87 ? 10.554 -3.563 -5.751 1.00 72.94 87 LYS A N 1
ATOM 707 C CA . LYS A 1 87 ? 11.952 -4.015 -5.677 1.00 72.94 87 LYS A CA 1
ATOM 708 C C . LYS A 1 87 ? 12.352 -4.907 -6.861 1.00 72.94 87 LYS A C 1
ATOM 710 O O . LYS A 1 87 ? 13.528 -4.954 -7.195 1.00 72.94 87 LYS A O 1
ATOM 715 N N . ASP A 1 88 ? 11.380 -5.584 -7.474 1.00 68.62 88 ASP A N 1
ATOM 716 C CA . ASP A 1 88 ? 11.583 -6.503 -8.600 1.00 68.62 88 ASP A CA 1
ATOM 717 C C . ASP A 1 88 ? 11.514 -5.779 -9.961 1.00 68.62 88 ASP A C 1
ATOM 719 O O . ASP A 1 88 ? 11.766 -6.369 -11.014 1.00 68.62 88 ASP A O 1
ATOM 723 N N . LEU A 1 89 ? 11.216 -4.471 -9.962 1.00 68.81 89 LEU A N 1
ATOM 724 C CA . LEU A 1 89 ? 11.179 -3.664 -11.178 1.00 68.81 89 LEU A CA 1
ATOM 725 C C . LEU A 1 89 ? 12.594 -3.388 -11.694 1.00 68.81 89 LEU A C 1
ATOM 727 O O . LEU A 1 89 ? 13.332 -2.557 -11.161 1.00 68.81 89 LEU A O 1
ATOM 731 N N . LYS A 1 90 ? 12.937 -4.048 -12.804 1.00 62.44 90 LYS A N 1
ATOM 732 C CA . LYS A 1 90 ? 14.214 -3.873 -13.514 1.00 62.44 90 LYS A CA 1
ATOM 733 C C . LYS A 1 90 ? 14.335 -2.528 -14.246 1.00 62.44 90 LYS A C 1
ATOM 735 O O . LYS A 1 90 ? 15.445 -2.116 -14.561 1.00 62.44 90 LYS A O 1
ATOM 740 N N . THR A 1 91 ? 13.224 -1.831 -14.512 1.00 66.94 91 THR A N 1
ATOM 741 C CA . THR A 1 91 ? 13.199 -0.560 -15.261 1.00 66.94 91 THR A CA 1
ATOM 742 C C . THR A 1 91 ? 12.537 0.572 -14.478 1.00 66.94 91 THR A C 1
ATOM 744 O O . THR A 1 91 ? 11.615 0.362 -13.693 1.00 66.94 91 THR A O 1
ATOM 747 N N . SER A 1 92 ? 13.023 1.798 -14.687 1.00 67.62 92 SER A N 1
ATOM 748 C CA . SER A 1 92 ? 12.430 3.030 -14.156 1.00 67.62 92 SER A CA 1
ATOM 749 C C . SER A 1 92 ? 11.270 3.560 -15.007 1.00 67.62 92 SER A C 1
ATOM 751 O O . SER A 1 92 ? 10.526 4.423 -14.537 1.00 67.62 92 SER A O 1
ATOM 753 N N . ARG A 1 93 ? 11.100 3.073 -16.245 1.00 75.06 93 ARG A N 1
ATOM 754 C CA . ARG A 1 93 ? 10.005 3.489 -17.132 1.00 75.06 93 ARG A CA 1
ATOM 755 C C . ARG A 1 93 ? 8.676 2.958 -16.583 1.00 75.06 93 ARG A C 1
ATOM 757 O O . ARG A 1 93 ? 8.570 1.773 -16.298 1.00 75.06 93 ARG A O 1
ATOM 764 N N . GLY A 1 94 ? 7.688 3.838 -16.409 1.00 81.25 94 GLY A N 1
ATOM 765 C CA . GLY A 1 94 ? 6.382 3.478 -15.834 1.00 81.25 94 GLY A CA 1
ATOM 766 C C . GLY A 1 94 ? 6.377 3.286 -14.312 1.00 81.25 94 GLY A C 1
ATOM 767 O O . GLY A 1 94 ? 5.366 2.881 -13.748 1.00 81.25 94 GLY A O 1
ATOM 768 N N . LEU A 1 95 ? 7.476 3.612 -13.614 1.00 83.06 95 LEU A N 1
ATOM 769 C CA . LEU A 1 95 ? 7.587 3.400 -12.168 1.00 83.06 95 LEU A CA 1
ATOM 770 C C . LEU A 1 95 ? 6.471 4.085 -11.371 1.00 83.06 95 LEU A C 1
ATOM 772 O O . LEU A 1 95 ? 5.992 3.534 -10.385 1.00 83.06 95 LEU A O 1
ATOM 776 N N . GLN A 1 96 ? 6.069 5.287 -11.782 1.00 84.50 96 GLN A N 1
ATOM 777 C CA . GLN A 1 96 ? 5.018 6.025 -11.091 1.00 84.50 96 GLN A CA 1
ATOM 778 C C . GLN A 1 96 ? 3.661 5.316 -11.197 1.00 84.50 96 GLN A C 1
ATOM 780 O O . GLN A 1 96 ? 2.891 5.333 -10.239 1.00 84.50 96 GLN A O 1
ATOM 785 N N . ASP A 1 97 ? 3.370 4.672 -12.324 1.00 88.62 97 ASP A N 1
ATOM 786 C CA . ASP A 1 97 ? 2.113 3.950 -12.516 1.00 88.62 97 ASP A CA 1
ATOM 787 C C . ASP A 1 97 ? 2.120 2.620 -11.766 1.00 88.62 97 ASP A C 1
ATOM 789 O O . ASP A 1 97 ? 1.134 2.290 -11.109 1.00 88.62 97 ASP A O 1
ATOM 793 N N . GLU A 1 98 ? 3.263 1.936 -11.717 1.00 88.50 98 GLU A N 1
ATOM 794 C CA . GLU A 1 98 ? 3.439 0.762 -10.858 1.00 88.50 98 GLU A CA 1
ATOM 795 C C . GLU A 1 98 ? 3.329 1.118 -9.366 1.00 88.50 98 GLU A C 1
ATOM 797 O O . GLU A 1 98 ? 2.689 0.395 -8.603 1.00 88.50 98 GLU A O 1
ATOM 802 N N . MET A 1 99 ? 3.872 2.267 -8.938 1.00 90.12 99 MET A N 1
ATOM 803 C CA . MET A 1 99 ? 3.686 2.784 -7.574 1.00 90.12 99 MET A CA 1
ATOM 804 C C . MET A 1 99 ? 2.204 3.009 -7.264 1.00 90.12 99 MET A C 1
ATOM 806 O O . MET A 1 99 ? 1.728 2.571 -6.215 1.00 90.12 99 MET A O 1
ATOM 810 N N . LYS A 1 100 ? 1.466 3.672 -8.168 1.00 91.50 100 LYS A N 1
ATOM 811 C CA . LYS A 1 100 ? 0.022 3.911 -8.005 1.00 91.50 100 LYS A CA 1
ATOM 812 C C . LYS A 1 100 ? -0.739 2.594 -7.932 1.00 91.50 100 LYS A C 1
ATOM 814 O O . LYS A 1 100 ? -1.532 2.409 -7.018 1.00 91.50 100 LYS A O 1
ATOM 819 N N . LYS A 1 101 ? -0.464 1.665 -8.847 1.00 90.94 101 LYS A N 1
ATOM 820 C CA . LYS A 1 101 ? -1.107 0.349 -8.908 1.00 90.94 101 LYS A CA 1
ATOM 821 C C . LYS A 1 101 ? -0.868 -0.453 -7.630 1.00 90.94 101 LYS A C 1
ATOM 823 O O . LYS A 1 101 ? -1.816 -0.970 -7.044 1.00 90.94 101 LYS A O 1
ATOM 828 N N . ALA A 1 102 ? 0.376 -0.504 -7.152 1.00 89.38 102 ALA A N 1
ATOM 829 C CA . ALA A 1 102 ? 0.715 -1.173 -5.901 1.00 89.38 102 ALA A CA 1
ATOM 830 C C . ALA A 1 102 ? -0.016 -0.542 -4.705 1.00 89.38 102 ALA A C 1
ATOM 832 O O . ALA A 1 102 ? -0.604 -1.266 -3.901 1.00 89.38 102 ALA A O 1
ATOM 833 N N . ALA A 1 103 ? -0.048 0.788 -4.603 1.00 90.44 103 ALA A N 1
ATOM 834 C CA . ALA A 1 103 ? -0.752 1.469 -3.522 1.00 90.44 103 ALA A CA 1
ATOM 835 C C . ALA A 1 103 ? -2.275 1.238 -3.592 1.00 90.44 103 ALA A C 1
ATOM 837 O O . ALA A 1 103 ? -2.880 0.809 -2.611 1.00 90.44 103 ALA A O 1
ATOM 838 N N . SER A 1 104 ? -2.902 1.447 -4.752 1.00 90.00 104 SER A N 1
ATOM 839 C CA . SER A 1 104 ? -4.352 1.299 -4.939 1.00 90.00 104 SER A CA 1
ATOM 840 C C . SER A 1 104 ? -4.849 -0.130 -4.716 1.00 90.00 104 SER A C 1
ATOM 842 O O . SER A 1 104 ? -5.913 -0.314 -4.131 1.00 90.00 104 SER A O 1
ATOM 844 N N . ASN A 1 105 ? -4.073 -1.146 -5.097 1.00 89.62 105 ASN A N 1
ATOM 845 C CA . ASN A 1 105 ? -4.468 -2.540 -4.876 1.00 89.62 105 ASN A CA 1
ATOM 846 C C . ASN A 1 105 ? -4.444 -2.939 -3.392 1.00 89.62 105 ASN A C 1
ATOM 848 O O . ASN A 1 105 ? -5.163 -3.846 -2.988 1.00 89.62 105 ASN A O 1
ATOM 852 N N . ASN A 1 106 ? -3.620 -2.278 -2.573 1.00 87.56 106 ASN A N 1
ATOM 853 C CA . ASN A 1 106 ? -3.396 -2.674 -1.181 1.00 87.56 106 ASN A CA 1
ATOM 854 C C . ASN A 1 106 ? -4.068 -1.747 -0.158 1.00 87.56 106 ASN A C 1
ATOM 856 O O . ASN A 1 106 ? -4.278 -2.154 0.984 1.00 87.56 106 ASN A O 1
ATOM 860 N N . VAL A 1 107 ? -4.428 -0.519 -0.540 1.00 90.38 107 VAL A N 1
ATOM 861 C CA . VAL A 1 107 ? -4.921 0.510 0.389 1.00 90.38 107 VAL A CA 1
ATOM 862 C C . VAL A 1 107 ? -6.177 0.086 1.151 1.00 90.38 107 VAL A C 1
ATOM 864 O O . VAL A 1 107 ? -6.213 0.237 2.367 1.00 90.38 107 VAL A O 1
ATOM 867 N N . LYS A 1 108 ? -7.174 -0.511 0.482 1.00 89.12 108 LYS A N 1
ATOM 868 C CA . LYS A 1 108 ? -8.426 -0.932 1.136 1.00 89.12 108 LYS A CA 1
ATOM 869 C C . LYS A 1 108 ? -8.166 -1.937 2.260 1.00 89.12 108 LYS A C 1
ATOM 871 O O . LYS A 1 108 ? -8.706 -1.786 3.349 1.00 89.12 108 LYS A O 1
ATOM 876 N N . GLN A 1 109 ? -7.295 -2.916 2.013 1.00 86.06 109 GLN A N 1
ATOM 877 C CA . GLN A 1 109 ? -6.939 -3.938 3.002 1.00 86.06 109 GLN A CA 1
ATOM 878 C C . GLN A 1 109 ? -6.154 -3.346 4.170 1.00 86.06 109 GLN A C 1
ATOM 880 O O . GLN A 1 109 ? -6.416 -3.683 5.320 1.00 86.06 109 GLN A O 1
ATOM 885 N N . VAL A 1 110 ? -5.203 -2.450 3.886 1.00 87.44 110 VAL A N 1
ATOM 886 C CA . VAL A 1 110 ? -4.412 -1.782 4.928 1.00 87.44 110 VAL A CA 1
ATOM 887 C C . VAL A 1 110 ? -5.310 -0.940 5.831 1.00 87.44 110 VAL A C 1
ATOM 889 O O . VAL A 1 110 ? -5.199 -1.050 7.047 1.00 87.44 110 VAL A O 1
ATOM 892 N N . ILE A 1 111 ? -6.216 -0.151 5.248 1.00 88.62 111 ILE A N 1
ATOM 893 C CA . ILE A 1 111 ? -7.159 0.676 6.006 1.00 88.62 111 ILE A CA 1
ATOM 894 C C . ILE A 1 111 ? -8.063 -0.206 6.861 1.00 88.62 111 ILE A C 1
ATOM 896 O O . ILE A 1 111 ? -8.112 -0.014 8.072 1.00 88.62 111 ILE A O 1
ATOM 900 N N . GLN A 1 112 ? -8.728 -1.191 6.251 1.00 87.50 112 GLN A N 1
ATOM 901 C CA . GLN A 1 112 ? -9.634 -2.093 6.960 1.00 87.50 112 GLN A CA 1
ATOM 902 C C . GLN A 1 112 ? -8.935 -2.749 8.158 1.00 87.50 112 GLN A C 1
ATOM 904 O O . GLN A 1 112 ? -9.435 -2.711 9.276 1.00 87.50 112 GLN A O 1
ATOM 909 N N . TRP A 1 113 ? -7.729 -3.273 7.941 1.00 82.62 113 TRP A N 1
ATOM 910 C CA . TRP A 1 113 ? -6.961 -3.962 8.970 1.00 82.62 113 TRP A CA 1
ATOM 911 C C . TRP A 1 113 ? -6.524 -3.059 10.128 1.00 82.62 113 TRP A C 1
ATOM 913 O O . TRP A 1 113 ? -6.566 -3.476 11.286 1.00 82.62 113 TRP A O 1
ATOM 923 N N . GLU A 1 114 ? -6.049 -1.843 9.845 1.00 85.25 114 GLU A N 1
ATOM 924 C CA . GLU A 1 114 ? -5.653 -0.922 10.914 1.0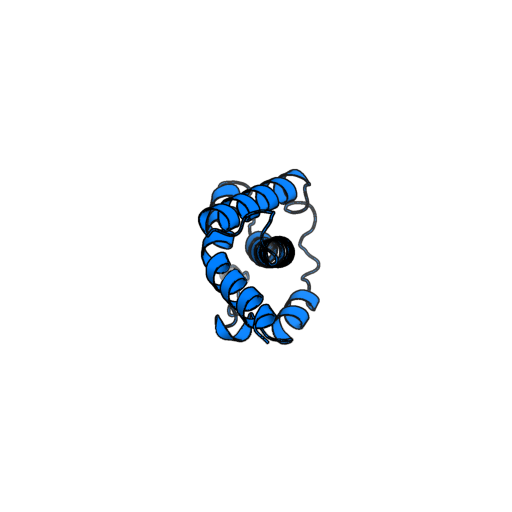0 85.25 114 GLU A CA 1
ATOM 925 C C . GLU A 1 114 ? -6.872 -0.367 11.661 1.00 85.25 114 GLU A C 1
ATOM 927 O O . GLU A 1 114 ? -6.803 -0.214 12.876 1.00 85.25 114 GLU A O 1
ATOM 932 N N . LEU A 1 115 ? -8.006 -0.148 10.987 1.00 85.75 115 LEU A N 1
ATOM 933 C CA . LEU A 1 115 ? -9.256 0.226 11.653 1.00 85.75 115 LEU A CA 1
ATOM 934 C C . LEU A 1 115 ? -9.783 -0.889 12.564 1.00 85.75 115 LEU A C 1
ATOM 936 O O . LEU A 1 115 ? -10.201 -0.607 13.683 1.00 85.75 115 LEU A O 1
ATOM 940 N N . ASP A 1 116 ? -9.730 -2.149 12.129 1.00 83.19 116 ASP A N 1
ATOM 941 C CA . ASP A 1 116 ? -10.210 -3.284 12.928 1.00 83.19 116 ASP A CA 1
ATOM 942 C C . ASP A 1 116 ? -9.365 -3.522 14.186 1.00 83.19 116 ASP A C 1
ATOM 944 O O . ASP A 1 116 ? -9.884 -3.979 15.202 1.00 83.19 116 ASP A O 1
ATOM 948 N N . LYS A 1 117 ? -8.076 -3.162 14.165 1.00 81.38 117 LYS A N 1
ATOM 949 C CA . LYS A 1 117 ? -7.237 -3.158 15.373 1.00 81.38 117 LYS A CA 1
ATOM 950 C C . LYS A 1 117 ? -7.593 -2.059 16.364 1.00 81.38 117 LYS A C 1
ATOM 952 O O . LYS A 1 117 ? -7.372 -2.257 17.546 1.00 81.38 117 LYS A O 1
ATOM 957 N N . LEU A 1 118 ? -8.061 -0.906 15.888 1.00 78.19 118 LEU A N 1
ATOM 958 C CA . LEU A 1 118 ? -8.425 0.225 16.749 1.00 78.19 118 LEU A CA 1
ATOM 959 C C . LEU A 1 118 ? -9.777 0.013 17.443 1.00 78.19 118 LEU A C 1
ATOM 961 O O . LEU A 1 118 ? -10.070 0.680 18.427 1.00 78.19 118 LEU A O 1
ATOM 965 N N . LYS A 1 119 ? -10.603 -0.896 16.916 1.00 72.12 119 LYS A N 1
ATOM 966 C CA . LYS A 1 119 ? -11.907 -1.282 17.474 1.00 72.12 119 LYS A CA 1
ATOM 967 C C . LYS A 1 119 ? -11.822 -2.417 18.505 1.00 72.12 119 LYS A C 1
ATOM 969 O O . LYS A 1 119 ? -12.860 -2.836 19.010 1.00 72.12 119 LYS A O 1
ATOM 974 N N . LYS A 1 120 ? -10.625 -2.949 18.755 1.00 55.72 120 LYS A N 1
ATOM 975 C CA . LYS A 1 120 ? -10.345 -4.030 19.707 1.00 55.72 120 LYS A CA 1
ATOM 976 C C . LYS A 1 120 ? -9.635 -3.480 20.931 1.00 55.72 120 LYS A C 1
ATOM 978 O O . LYS A 1 120 ? -9.918 -4.014 22.020 1.00 55.72 120 LYS A O 1
#

Sequence (120 aa):
VGALFLLSCNVCSLSLPPESQRSSRKWKEYMSRKPKDIKAGWLNEKKKWMLREVVCKTLYKHGIQEGHLCFATCSQRLFDISKFFLKDLKTSRGLQDEMKKAASNNVKQVIQWELDKLKK

pLDDT: mean 70.89, std 19.56, range [30.39, 93.69]

Radius of gyration: 16.65 Å; chains: 1; bounding box: 40×43×47 Å

InterPro domains:
  IPR029418 MDN2-binding protein, C-terminal domain [PF14920] (23-111)
  IPR039061 MDN2-binding protein [PTHR14382] (45-120)

Organism: Aquarana catesbeiana (NCBI:txid8400)

Secondary structure (DSSP, 8-state):
-------------S-PPPGGGTTSHHHHHHHHT--TT--SSS-SHHHHHHHHHHHHHHHHHTT--TTSTTHHHHHHHHHHHHHHHHTT---STTHHHHHHHHHHHHHHHHHHHHHHHHT-